Protein AF-A0A9X7XS85-F1 (afdb_monomer)

Structure (mmCIF, N/CA/C/O backbone):
data_AF-A0A9X7XS85-F1
#
_entry.id   AF-A0A9X7XS85-F1
#
loop_
_atom_site.group_PDB
_atom_site.id
_atom_site.type_symbol
_atom_site.label_atom_id
_atom_site.label_alt_id
_atom_site.label_comp_id
_atom_site.label_asym_id
_atom_site.label_entity_id
_atom_site.label_seq_id
_atom_site.pdbx_PDB_ins_code
_atom_site.Cartn_x
_atom_site.Cartn_y
_atom_site.Cartn_z
_atom_site.occupancy
_atom_site.B_iso_or_equiv
_atom_site.auth_seq_id
_atom_site.auth_comp_id
_atom_site.auth_asym_id
_atom_site.auth_atom_id
_atom_site.pdbx_PDB_model_num
ATOM 1 N N . MET A 1 1 ? 12.288 1.310 4.458 1.00 41.53 1 MET A N 1
ATOM 2 C CA . MET A 1 1 ? 11.787 1.117 5.844 1.00 41.53 1 MET A CA 1
ATOM 3 C C . MET A 1 1 ? 11.084 -0.235 5.929 1.00 41.53 1 MET A C 1
ATOM 5 O O . MET A 1 1 ? 10.153 -0.447 5.170 1.00 41.53 1 MET A O 1
ATOM 9 N N . LYS A 1 2 ? 11.543 -1.152 6.794 1.00 36.25 2 LYS A N 1
ATOM 10 C CA . LYS A 1 2 ? 10.885 -2.442 7.104 1.00 36.25 2 LYS A CA 1
ATOM 11 C C . LYS A 1 2 ? 10.201 -2.361 8.477 1.00 36.25 2 LYS A C 1
ATOM 13 O O . LYS A 1 2 ? 10.556 -3.083 9.401 1.00 36.25 2 LYS A O 1
ATOM 18 N N . GLY A 1 3 ? 9.292 -1.407 8.635 1.00 50.06 3 GLY A N 1
ATOM 19 C CA . GLY A 1 3 ? 8.516 -1.234 9.860 1.00 50.06 3 GLY A CA 1
ATOM 20 C C . GLY A 1 3 ? 7.028 -1.155 9.530 1.00 50.06 3 GLY A C 1
ATOM 21 O O . GLY A 1 3 ? 6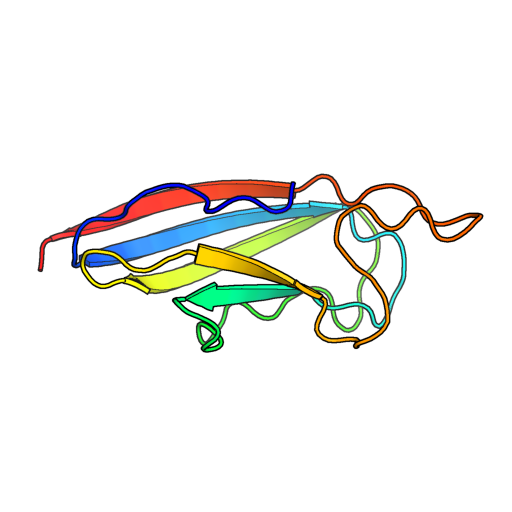.702 -0.720 8.425 1.00 50.06 3 GLY A O 1
ATOM 22 N N . PRO A 1 4 ? 6.140 -1.586 10.441 1.00 63.22 4 PRO A N 1
ATOM 23 C CA . PRO A 1 4 ? 4.709 -1.350 10.292 1.00 63.22 4 PRO A CA 1
ATOM 24 C C . PRO A 1 4 ? 4.445 0.150 10.115 1.00 63.22 4 PRO A C 1
ATOM 26 O O . PRO A 1 4 ? 5.028 0.960 10.837 1.00 63.22 4 PRO A O 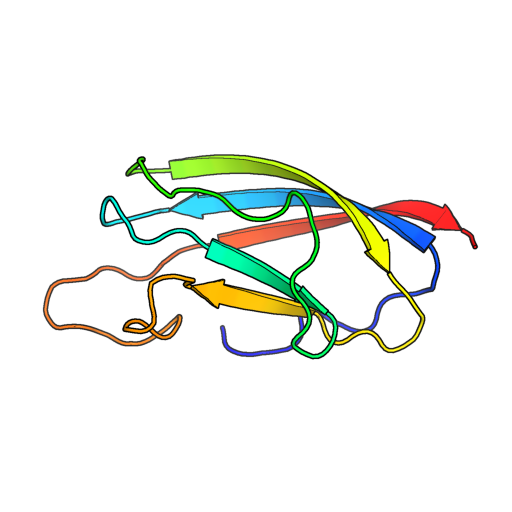1
ATOM 29 N N . PHE A 1 5 ? 3.548 0.517 9.195 1.00 69.69 5 PHE A N 1
ATOM 30 C CA . PHE A 1 5 ? 3.124 1.917 8.999 1.00 69.69 5 PHE A CA 1
ATOM 31 C C . PHE A 1 5 ? 2.380 2.511 10.211 1.00 69.69 5 PHE A C 1
ATOM 33 O O . PHE A 1 5 ? 2.099 3.704 10.236 1.00 69.69 5 PHE A O 1
ATOM 40 N N . GLY A 1 6 ? 2.087 1.697 11.226 1.00 69.12 6 GLY A N 1
ATOM 41 C CA . GLY A 1 6 ? 1.407 2.090 12.454 1.00 69.12 6 GLY A CA 1
ATOM 42 C C . GLY A 1 6 ? 0.379 1.045 12.867 1.00 69.12 6 GLY A C 1
ATOM 43 O O . GLY A 1 6 ? 0.326 -0.043 12.293 1.00 69.12 6 GLY A O 1
ATOM 44 N N . LYS A 1 7 ? -0.427 1.382 13.877 1.00 73.94 7 LYS A N 1
ATOM 45 C CA . LYS A 1 7 ? -1.659 0.659 14.209 1.00 73.94 7 LYS A CA 1
ATOM 46 C C . LYS A 1 7 ? -2.835 1.408 13.589 1.00 73.94 7 LYS A C 1
ATOM 48 O O . LYS A 1 7 ? -2.930 2.620 13.774 1.00 73.94 7 LYS A O 1
ATOM 53 N N . PHE A 1 8 ? -3.710 0.693 12.890 1.00 82.62 8 PHE A N 1
ATOM 54 C CA . PHE A 1 8 ? -4.904 1.249 12.251 1.00 82.62 8 PHE A CA 1
ATOM 55 C C . PHE A 1 8 ? -6.164 0.858 13.031 1.00 82.62 8 PHE A C 1
ATOM 57 O O . PHE A 1 8 ? -6.201 -0.196 13.673 1.00 82.62 8 PHE A O 1
ATOM 64 N N . ALA A 1 9 ? -7.179 1.725 12.997 1.00 87.19 9 ALA A N 1
ATOM 65 C CA . ALA A 1 9 ? -8.517 1.390 13.473 1.00 87.19 9 ALA A CA 1
ATOM 66 C C . ALA A 1 9 ? -9.256 0.576 12.400 1.00 87.19 9 ALA A C 1
ATOM 68 O O . ALA A 1 9 ? -8.872 0.586 11.231 1.00 87.19 9 ALA A O 1
ATOM 69 N N . ALA A 1 10 ? -10.329 -0.112 12.786 1.00 92.06 10 ALA A N 1
ATOM 70 C CA . ALA A 1 10 ? -11.178 -0.778 11.808 1.00 92.06 10 ALA A CA 1
ATOM 71 C C . ALA A 1 10 ? -11.925 0.256 10.944 1.00 92.06 10 ALA A C 1
ATOM 73 O O . ALA A 1 10 ? -12.517 1.208 11.465 1.00 92.06 10 ALA A O 1
ATOM 74 N N . GLY A 1 11 ? -11.906 0.073 9.624 1.00 93.44 11 GLY A N 1
ATOM 75 C CA . GLY A 1 11 ? -12.588 0.972 8.695 1.00 93.44 11 GLY A CA 1
ATOM 76 C C . GLY A 1 11 ? -12.122 0.847 7.249 1.00 93.44 11 GLY A C 1
ATOM 77 O O . GLY A 1 11 ? -11.246 0.045 6.917 1.00 93.44 11 GLY A O 1
ATOM 78 N N . VAL A 1 12 ? -12.713 1.668 6.380 1.00 93.62 12 VAL A N 1
ATOM 79 C CA . VAL A 1 12 ? -12.273 1.808 4.988 1.00 93.62 12 VAL A CA 1
ATOM 80 C C . VAL A 1 12 ? -11.286 2.961 4.901 1.00 93.62 12 VAL A C 1
ATOM 82 O O . VAL A 1 12 ? -11.567 4.065 5.370 1.00 93.62 12 VAL A O 1
ATOM 85 N N . TYR A 1 13 ? -10.142 2.710 4.277 1.00 92.50 13 TYR A N 1
ATOM 86 C CA . TYR A 1 13 ? -9.071 3.675 4.087 1.00 92.50 13 TYR A CA 1
ATOM 87 C C . TYR A 1 13 ? -8.829 3.913 2.603 1.00 92.50 13 TYR A C 1
ATOM 89 O O . TYR A 1 13 ? -8.696 2.960 1.832 1.00 92.50 13 TYR A O 1
ATOM 97 N N . GLN A 1 14 ? -8.713 5.181 2.217 1.00 92.50 14 GLN A N 1
ATOM 98 C CA . GLN A 1 14 ? -8.060 5.561 0.978 1.00 92.50 14 GLN A CA 1
ATOM 99 C C . GLN A 1 14 ? -6.564 5.631 1.232 1.00 92.50 14 GLN A C 1
ATOM 101 O O . GLN A 1 14 ? -6.080 6.374 2.086 1.00 92.50 14 GLN A O 1
ATOM 106 N N . ILE A 1 15 ? -5.827 4.848 0.468 1.00 88.94 15 ILE A N 1
ATOM 107 C CA . ILE A 1 15 ? -4.380 4.863 0.474 1.00 88.94 15 ILE A CA 1
ATOM 108 C C . ILE A 1 15 ? -3.940 5.622 -0.758 1.00 88.94 15 ILE A C 1
ATOM 110 O O . ILE A 1 15 ? -4.310 5.241 -1.864 1.00 88.94 15 ILE A O 1
ATOM 114 N N . THR A 1 16 ? -3.125 6.650 -0.564 1.00 87.19 16 THR A N 1
ATOM 115 C CA . THR A 1 16 ? -2.417 7.340 -1.643 1.00 87.19 16 THR A CA 1
ATOM 116 C C . THR A 1 16 ? -0.940 7.031 -1.501 1.00 87.19 16 THR A C 1
ATOM 118 O O . THR A 1 16 ? -0.385 7.174 -0.410 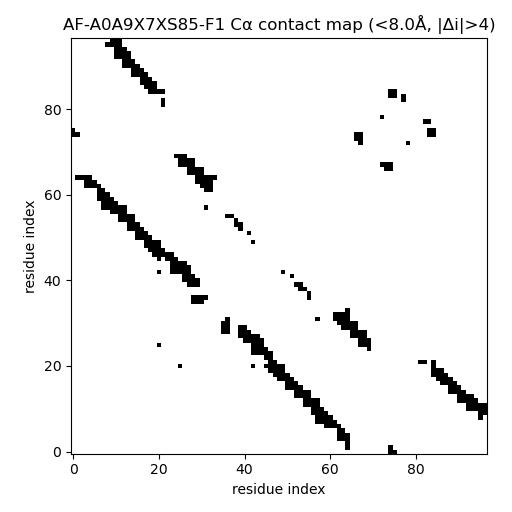1.00 87.19 16 THR A O 1
ATOM 121 N N . TYR A 1 17 ? -0.297 6.606 -2.582 1.00 80.00 17 TYR A N 1
ATOM 122 C CA . TYR A 1 17 ? 1.126 6.303 -2.571 1.00 80.00 17 TYR A CA 1
ATOM 123 C C . TYR A 1 17 ? 1.847 6.906 -3.771 1.00 80.00 17 TYR A C 1
ATOM 125 O O . TYR A 1 17 ? 1.338 6.924 -4.889 1.00 80.00 17 TYR A O 1
ATOM 133 N N . GLU A 1 18 ? 3.063 7.372 -3.517 1.00 81.06 18 GLU A N 1
ATOM 134 C CA . GLU A 1 18 ? 4.044 7.759 -4.519 1.00 81.06 18 GLU A CA 1
ATOM 135 C C . GLU A 1 18 ? 5.260 6.851 -4.349 1.00 81.06 18 GLU A C 1
ATOM 137 O O . GLU A 1 18 ? 5.869 6.822 -3.278 1.00 81.06 18 GLU A O 1
ATOM 142 N N . LEU A 1 19 ? 5.588 6.089 -5.389 1.00 76.50 19 LEU A N 1
ATOM 143 C CA . LEU A 1 19 ? 6.720 5.173 -5.417 1.00 76.50 19 LEU A CA 1
ATOM 144 C C . LEU A 1 19 ? 7.681 5.592 -6.520 1.00 76.50 19 LEU A C 1
ATOM 146 O O . LEU A 1 19 ? 7.291 5.711 -7.678 1.00 76.50 19 LEU A O 1
ATOM 150 N N . ASN A 1 20 ? 8.954 5.755 -6.178 1.00 75.75 20 ASN A N 1
ATOM 151 C CA . ASN A 1 20 ? 9.999 5.907 -7.181 1.00 75.75 20 ASN A CA 1
ATOM 152 C C . ASN A 1 20 ? 10.549 4.527 -7.576 1.00 75.75 20 ASN A C 1
ATOM 154 O O . ASN A 1 20 ? 11.401 3.964 -6.881 1.00 75.75 20 ASN A O 1
ATOM 158 N N . VAL A 1 21 ? 10.033 3.973 -8.674 1.00 71.81 21 VAL A N 1
ATOM 159 C CA . VAL A 1 21 ? 10.393 2.651 -9.196 1.00 71.81 21 VAL A CA 1
ATOM 160 C C . VAL A 1 21 ? 11.588 2.774 -10.136 1.00 71.81 21 VAL A C 1
ATOM 162 O O . VAL A 1 21 ? 11.518 3.414 -11.180 1.00 71.81 21 VAL A O 1
ATOM 165 N N . GLN A 1 22 ? 12.704 2.147 -9.772 1.00 71.56 22 GLN A N 1
ATOM 166 C CA . GLN A 1 22 ? 13.964 2.262 -10.515 1.00 71.56 22 GLN A CA 1
ATOM 167 C C . GLN A 1 22 ? 14.112 1.226 -11.646 1.00 71.56 22 GLN A C 1
ATOM 169 O O . GLN A 1 22 ? 14.964 1.397 -12.511 1.00 71.56 22 GLN A O 1
ATOM 174 N N . GLU A 1 23 ? 13.299 0.161 -11.664 1.00 72.25 23 GLU A N 1
ATOM 175 C CA . GLU A 1 23 ? 13.394 -0.935 -12.642 1.00 72.25 23 GLU A CA 1
ATOM 176 C C . GLU A 1 23 ? 11.998 -1.423 -13.077 1.00 72.25 23 GLU A C 1
ATOM 178 O O . GLU A 1 23 ? 11.091 -1.499 -12.253 1.00 72.25 23 GLU A O 1
ATOM 183 N N . VAL A 1 24 ? 11.824 -1.767 -14.363 1.00 72.12 24 VAL A N 1
ATOM 184 C CA . VAL A 1 24 ? 10.552 -2.305 -14.886 1.00 72.12 24 VAL A CA 1
ATOM 185 C C . VAL A 1 24 ? 10.445 -3.755 -14.410 1.00 72.12 24 VAL A C 1
ATOM 187 O O . VAL A 1 24 ? 11.463 -4.436 -14.317 1.00 72.12 24 VAL A O 1
ATOM 190 N N . GLY A 1 25 ? 9.239 -4.253 -14.131 1.00 72.75 25 GLY A N 1
ATOM 191 C CA . GLY A 1 25 ? 9.047 -5.648 -13.722 1.00 72.75 25 GLY A CA 1
ATOM 192 C C . GLY A 1 25 ? 9.226 -5.884 -12.224 1.00 72.75 25 GLY A C 1
ATOM 193 O O . GLY A 1 25 ? 9.222 -7.030 -11.780 1.00 72.75 25 GLY A O 1
ATOM 194 N N . ARG A 1 26 ? 9.350 -4.816 -11.424 1.00 72.62 26 ARG A N 1
ATOM 195 C CA . ARG A 1 26 ? 9.429 -4.883 -9.958 1.00 72.62 26 ARG A CA 1
ATOM 196 C C . ARG A 1 26 ? 8.220 -4.215 -9.291 1.00 72.62 26 ARG A C 1
ATOM 198 O O . ARG A 1 26 ? 8.387 -3.167 -8.662 1.00 72.62 26 ARG A O 1
ATOM 205 N N . PRO A 1 27 ? 7.004 -4.783 -9.427 1.00 77.06 27 PRO A N 1
ATOM 206 C CA . PRO A 1 27 ? 5.827 -4.208 -8.801 1.00 77.06 27 PRO A CA 1
ATOM 207 C C . PRO A 1 27 ? 5.883 -4.303 -7.277 1.00 77.06 27 PRO A C 1
ATOM 209 O O . PRO A 1 27 ? 6.442 -5.239 -6.703 1.00 77.06 27 PRO A O 1
ATOM 212 N N . PHE A 1 28 ? 5.225 -3.357 -6.622 1.00 80.31 28 PHE A N 1
ATOM 213 C CA . PHE A 1 28 ? 5.020 -3.338 -5.181 1.00 80.31 28 PHE A CA 1
ATOM 214 C C . PHE A 1 28 ? 3.545 -3.505 -4.853 1.00 80.31 28 PHE A C 1
ATOM 216 O O . PHE A 1 28 ? 2.686 -3.139 -5.650 1.00 80.31 28 PHE A O 1
ATOM 223 N N . ALA A 1 29 ? 3.256 -4.024 -3.667 1.00 84.56 29 ALA A N 1
ATOM 224 C CA . ALA A 1 29 ? 1.910 -4.042 -3.122 1.00 84.56 29 ALA A CA 1
ATOM 225 C C . ALA A 1 29 ? 1.925 -3.906 -1.602 1.00 84.56 29 ALA A C 1
ATOM 227 O O . ALA A 1 29 ? 2.943 -4.153 -0.941 1.00 84.56 29 ALA A O 1
ATOM 228 N N . LEU A 1 30 ? 0.779 -3.524 -1.049 1.00 85.19 30 LEU A N 1
ATOM 229 C CA . LEU A 1 30 ? 0.571 -3.504 0.386 1.00 85.19 30 LEU A CA 1
ATOM 230 C C . LEU A 1 30 ? 0.018 -4.838 0.863 1.00 85.19 30 LEU A C 1
ATOM 232 O O . LEU A 1 30 ? -0.803 -5.476 0.209 1.00 85.19 30 LEU A O 1
ATOM 236 N N . PHE A 1 31 ? 0.465 -5.230 2.044 1.00 86.81 31 PHE A N 1
ATOM 237 C CA . PHE A 1 31 ? 0.045 -6.446 2.711 1.00 86.81 31 PHE A CA 1
ATOM 238 C C . PHE A 1 31 ? -0.414 -6.110 4.121 1.00 86.81 31 PHE A C 1
ATOM 240 O O . PHE A 1 31 ? 0.312 -5.425 4.845 1.00 86.81 31 PHE A O 1
ATOM 247 N N . ALA A 1 32 ? -1.565 -6.642 4.521 1.00 88.75 32 ALA A N 1
ATOM 248 C CA . ALA A 1 32 ? -2.036 -6.652 5.899 1.00 88.75 32 ALA A CA 1
ATOM 249 C C . ALA A 1 32 ? -1.768 -8.034 6.494 1.00 88.75 32 ALA A C 1
ATOM 251 O O . ALA A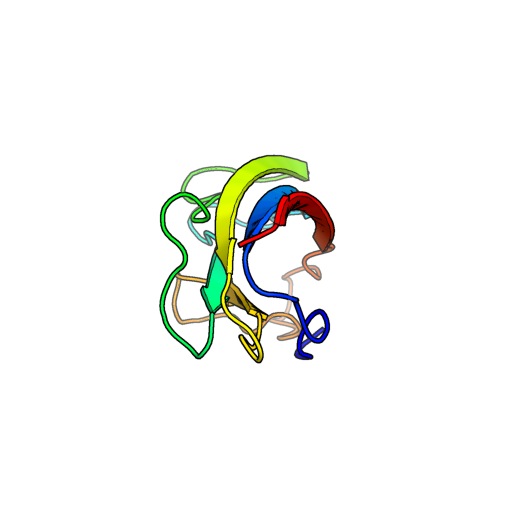 1 32 ? -2.250 -9.041 5.979 1.00 88.75 32 ALA A O 1
ATOM 252 N N . ASN A 1 33 ? -0.947 -8.105 7.543 1.00 87.81 33 ASN A N 1
ATOM 253 C CA . ASN A 1 33 ? -0.583 -9.363 8.211 1.00 87.81 33 ASN A CA 1
ATOM 254 C C . ASN A 1 33 ? -0.044 -10.443 7.245 1.00 87.81 33 ASN A C 1
ATOM 256 O O . ASN A 1 33 ? -0.270 -11.635 7.436 1.00 87.81 33 ASN A O 1
ATOM 260 N N . GLY A 1 34 ? 0.650 -10.028 6.179 1.00 86.38 34 GLY A N 1
ATOM 261 C CA . GLY A 1 34 ? 1.168 -10.932 5.145 1.00 86.38 34 GLY A CA 1
ATOM 262 C C . GLY A 1 34 ? 0.160 -11.337 4.061 1.00 86.38 34 GLY A C 1
ATOM 263 O O . GLY A 1 34 ? 0.539 -12.051 3.137 1.00 86.38 34 GLY A O 1
ATOM 264 N N . VAL A 1 35 ? -1.084 -10.853 4.114 1.00 89.88 35 VAL A N 1
ATOM 265 C CA . VAL A 1 35 ? -2.097 -11.031 3.063 1.00 89.88 35 VAL A CA 1
ATOM 266 C C . VAL A 1 35 ? -2.108 -9.814 2.144 1.00 89.88 35 VAL A C 1
ATOM 268 O O . VAL A 1 35 ? -2.171 -8.681 2.615 1.00 89.88 35 VAL A O 1
ATOM 271 N N . LEU A 1 36 ? -2.051 -10.047 0.831 1.00 88.81 36 LEU A N 1
ATOM 272 C CA . LEU A 1 36 ? -2.105 -8.993 -0.183 1.00 88.81 36 LEU A CA 1
ATOM 273 C C . LEU A 1 36 ? -3.406 -8.189 -0.061 1.00 88.81 36 LEU A C 1
ATOM 275 O O . LEU A 1 36 ? -4.500 -8.750 -0.134 1.00 88.81 36 LEU A O 1
ATOM 279 N N . LEU A 1 37 ? -3.286 -6.867 0.047 1.00 88.69 37 LEU A N 1
ATOM 280 C CA . LEU A 1 37 ? -4.421 -5.963 -0.075 1.00 88.69 37 LEU A CA 1
ATOM 281 C C . LEU A 1 37 ? -4.769 -5.798 -1.555 1.00 88.69 37 LEU A C 1
ATOM 283 O O . LEU A 1 37 ? -3.982 -5.268 -2.347 1.00 88.69 37 LEU A O 1
ATOM 287 N N . ALA A 1 38 ? -5.953 -6.275 -1.934 1.00 87.50 38 ALA A N 1
ATOM 288 C CA . ALA A 1 38 ? -6.427 -6.213 -3.309 1.00 87.50 38 ALA A CA 1
ATOM 289 C C . ALA A 1 38 ? -6.430 -4.767 -3.837 1.00 87.50 38 ALA A C 1
ATOM 291 O O . ALA A 1 38 ? -6.771 -3.829 -3.121 1.00 87.50 38 ALA A O 1
ATOM 292 N N . GLY A 1 39 ? -6.030 -4.593 -5.099 1.00 84.19 39 GLY A N 1
ATOM 293 C CA . GLY A 1 39 ? -5.964 -3.277 -5.745 1.00 84.19 39 GLY A CA 1
ATOM 294 C C . GLY A 1 39 ? -4.746 -2.425 -5.373 1.00 84.19 39 GLY A C 1
ATOM 295 O O . GLY A 1 39 ? -4.637 -1.302 -5.851 1.00 84.19 39 GLY A O 1
ATOM 296 N N . THR A 1 40 ? -3.816 -2.937 -4.558 1.00 85.12 40 THR A N 1
ATOM 297 C CA . THR A 1 40 ? -2.594 -2.201 -4.179 1.00 85.12 40 THR A CA 1
ATOM 298 C C . THR A 1 40 ? -1.353 -2.586 -4.991 1.00 85.12 40 THR A C 1
ATOM 300 O O . THR A 1 40 ? -0.320 -1.940 -4.839 1.00 85.12 40 THR A O 1
ATOM 303 N N . SER A 1 41 ? -1.442 -3.609 -5.853 1.00 84.25 41 SER A N 1
ATOM 304 C CA . SER A 1 41 ? -0.357 -3.997 -6.764 1.00 84.25 41 SER A CA 1
ATOM 305 C C . SER A 1 41 ? -0.099 -2.913 -7.802 1.00 84.25 41 SER A C 1
ATOM 307 O O . SER A 1 41 ? -1.017 -2.488 -8.503 1.00 84.25 41 SER A O 1
ATOM 309 N N . TYR A 1 42 ?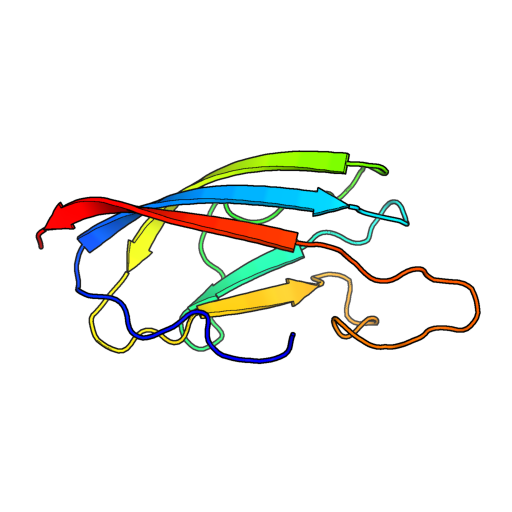 1.152 -2.482 -7.923 1.00 77.69 42 TYR A N 1
ATOM 310 C CA . TYR A 1 42 ? 1.488 -1.306 -8.708 1.00 77.69 42 TYR A CA 1
ATOM 311 C C . TYR A 1 42 ? 2.928 -1.324 -9.231 1.00 77.69 42 TYR A C 1
ATOM 313 O O . TYR A 1 42 ? 3.836 -1.792 -8.550 1.00 77.69 42 TYR A O 1
ATOM 321 N N . GLY A 1 43 ? 3.149 -0.784 -10.435 1.00 71.44 43 GLY A N 1
ATOM 322 C CA . GLY A 1 43 ? 4.488 -0.636 -11.028 1.00 71.44 43 GLY A CA 1
ATOM 323 C C . GLY A 1 43 ? 5.012 -1.840 -11.824 1.00 71.44 43 GLY A C 1
ATOM 324 O O . GLY A 1 43 ? 6.203 -1.897 -12.106 1.00 71.44 43 GLY A O 1
ATOM 325 N N . GLU A 1 44 ? 4.158 -2.794 -12.216 1.00 71.69 44 GLU A N 1
ATOM 326 C CA . GLU A 1 44 ? 4.585 -4.017 -12.930 1.00 71.69 44 GLU A CA 1
ATOM 327 C C . GLU A 1 44 ? 5.301 -3.714 -14.254 1.00 71.69 44 GLU A C 1
ATOM 329 O O . GLU A 1 44 ? 6.315 -4.325 -14.564 1.00 71.69 44 GLU A O 1
ATOM 334 N N . ASN A 1 45 ? 4.838 -2.706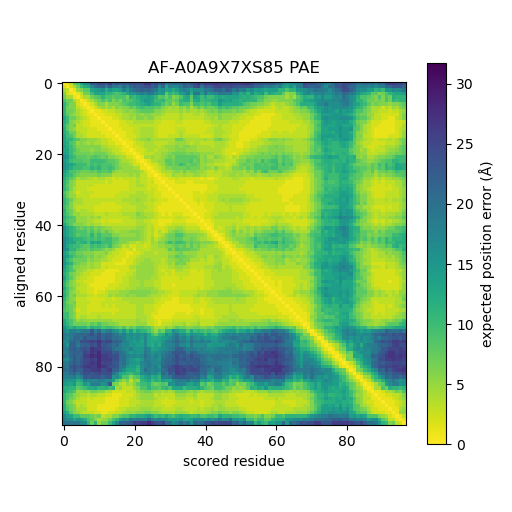 -14.995 1.00 71.69 45 ASN A N 1
ATOM 335 C CA . ASN A 1 45 ? 5.353 -2.369 -16.325 1.00 71.69 45 ASN A CA 1
ATOM 336 C C . ASN A 1 45 ? 5.823 -0.908 -16.422 1.00 71.69 45 ASN A C 1
ATOM 338 O O . ASN A 1 45 ? 5.686 -0.274 -17.468 1.00 71.69 45 ASN A O 1
ATOM 342 N N . SER A 1 46 ? 6.299 -0.317 -15.323 1.00 74.12 46 SER A N 1
ATOM 343 C CA . SER A 1 46 ? 6.600 1.121 -15.275 1.00 74.12 46 SER A CA 1
ATOM 344 C C . SER A 1 46 ? 7.851 1.437 -14.454 1.00 74.12 46 SER A C 1
ATOM 346 O O . SER A 1 46 ? 8.176 0.732 -13.506 1.00 74.12 46 SER A O 1
ATOM 348 N N . GLN A 1 47 ? 8.542 2.512 -14.837 1.00 77.00 47 GLN A N 1
ATOM 349 C CA . GLN A 1 47 ? 9.707 3.088 -14.156 1.00 77.00 47 GLN A CA 1
ATOM 350 C C . GLN A 1 47 ? 9.470 4.579 -13.897 1.00 77.00 47 GLN A C 1
ATOM 352 O O . GLN A 1 47 ? 8.686 5.219 -14.598 1.00 77.00 47 GLN A O 1
ATOM 357 N N . GLY A 1 48 ? 10.195 5.134 -12.929 1.00 75.44 48 GLY A N 1
ATOM 358 C CA . GLY A 1 48 ? 10.129 6.533 -12.523 1.00 75.44 48 GLY A CA 1
ATOM 359 C C . GLY A 1 48 ? 9.260 6.755 -11.288 1.00 75.44 48 GLY A C 1
ATOM 360 O O . GLY A 1 48 ? 8.974 5.831 -10.528 1.00 75.44 48 GLY A O 1
ATOM 361 N N . VAL A 1 49 ? 8.859 8.007 -11.075 1.00 79.31 49 VAL A N 1
ATOM 362 C CA . VAL A 1 49 ? 7.933 8.374 -9.999 1.00 79.31 49 VAL A CA 1
ATOM 363 C C . VAL A 1 49 ? 6.520 8.022 -10.438 1.00 79.31 49 VAL A C 1
ATOM 365 O O . VAL A 1 49 ? 6.027 8.531 -11.442 1.00 79.31 49 VAL A O 1
ATOM 368 N N . LEU A 1 50 ? 5.886 7.138 -9.683 1.00 76.44 50 LEU A N 1
ATOM 369 C CA . LEU A 1 50 ? 4.575 6.599 -9.983 1.00 76.44 50 LEU A CA 1
ATOM 370 C C . LEU A 1 50 ? 3.628 6.895 -8.815 1.00 76.44 50 LEU A C 1
ATOM 372 O O . LEU A 1 50 ? 3.950 6.596 -7.664 1.00 76.44 50 LEU A O 1
ATOM 376 N N . THR A 1 51 ? 2.461 7.466 -9.108 1.00 80.69 51 THR A N 1
ATOM 377 C CA . THR A 1 51 ? 1.430 7.794 -8.117 1.00 80.69 51 THR A CA 1
ATOM 378 C C . THR A 1 51 ? 0.191 6.926 -8.299 1.00 80.69 51 THR A C 1
ATOM 380 O O . THR A 1 51 ? -0.329 6.750 -9.404 1.00 80.69 51 THR A O 1
ATOM 383 N N . GLY A 1 52 ? -0.301 6.371 -7.199 1.00 78.12 52 GLY A N 1
ATOM 384 C CA . GLY A 1 52 ? -1.463 5.496 -7.196 1.00 78.12 52 GLY A CA 1
ATOM 385 C C . GLY A 1 52 ? -2.335 5.708 -5.972 1.00 78.12 52 GLY A C 1
ATOM 386 O O . GLY A 1 52 ? -1.938 6.336 -4.988 1.00 78.12 52 GLY A O 1
ATOM 387 N N . HIS A 1 53 ? -3.551 5.181 -6.060 1.00 87.00 53 HIS A N 1
ATOM 388 C CA . HIS A 1 53 ? -4.482 5.155 -4.949 1.00 87.00 53 HIS A CA 1
ATOM 389 C C . HIS A 1 53 ? -5.253 3.838 -4.919 1.00 87.00 53 HIS A C 1
ATOM 391 O O . HIS A 1 53 ? -5.505 3.229 -5.957 1.00 87.00 53 HIS A O 1
ATOM 397 N N . ALA A 1 54 ? -5.621 3.399 -3.720 1.00 88.81 54 ALA A N 1
ATOM 398 C CA . ALA A 1 54 ? -6.433 2.210 -3.506 1.00 88.81 54 ALA A CA 1
ATOM 399 C C . ALA A 1 54 ? -7.343 2.407 -2.293 1.00 88.81 54 ALA A C 1
ATOM 401 O O . ALA A 1 54 ? -6.917 2.964 -1.284 1.00 88.81 54 ALA A O 1
ATOM 402 N N . ALA A 1 55 ? -8.578 1.921 -2.378 1.00 90.75 55 ALA A N 1
ATOM 403 C CA . ALA A 1 55 ? -9.454 1.804 -1.221 1.00 90.75 55 ALA A CA 1
ATOM 404 C C . ALA A 1 55 ? -9.304 0.401 -0.628 1.00 90.75 55 ALA A C 1
ATOM 406 O O . ALA A 1 55 ? -9.448 -0.592 -1.341 1.00 90.75 55 ALA A O 1
ATOM 407 N N . VAL A 1 56 ? -9.021 0.314 0.668 1.00 91.38 56 VAL A N 1
ATOM 408 C CA . VAL A 1 56 ? -8.871 -0.961 1.377 1.00 91.38 56 VAL A CA 1
ATOM 409 C C . VAL A 1 56 ? -9.696 -0.955 2.653 1.00 91.38 56 VAL A C 1
ATOM 411 O O . VAL A 1 56 ? -9.902 0.088 3.268 1.00 91.38 56 VAL A O 1
ATOM 414 N N . THR A 1 57 ? -10.160 -2.127 3.068 1.00 92.75 57 THR A N 1
ATOM 415 C CA . THR A 1 57 ? -10.712 -2.313 4.414 1.00 92.75 57 THR A CA 1
ATOM 416 C C . THR A 1 57 ? -9.593 -2.809 5.314 1.00 92.75 57 THR A C 1
ATOM 418 O O . THR A 1 57 ? -8.946 -3.798 4.972 1.00 92.75 57 THR A O 1
ATOM 421 N N . LEU A 1 58 ? -9.361 -2.118 6.427 1.00 91.56 58 LEU A N 1
ATOM 422 C CA . LEU A 1 58 ? -8.421 -2.529 7.466 1.00 91.56 58 LEU A CA 1
ATOM 423 C C . LEU A 1 58 ? -9.192 -2.920 8.723 1.00 91.56 58 LEU A C 1
ATOM 425 O O . LEU A 1 58 ? -10.239 -2.341 9.029 1.00 91.56 58 LEU A O 1
ATOM 429 N N . PHE A 1 59 ? -8.657 -3.887 9.456 1.00 91.31 59 PHE A N 1
ATOM 430 C CA . PHE A 1 59 ? -9.148 -4.303 10.761 1.00 91.31 59 PHE A CA 1
ATOM 431 C C . PHE A 1 59 ? -8.240 -3.792 11.875 1.00 91.31 59 PHE A C 1
ATOM 433 O O . PHE A 1 59 ? -7.076 -3.435 11.670 1.00 91.31 59 PHE A O 1
ATOM 440 N N . GLU A 1 60 ? -8.785 -3.764 13.090 1.00 89.56 60 GLU A N 1
ATOM 441 C CA . GLU A 1 60 ? -8.003 -3.403 14.263 1.00 89.56 60 GLU A CA 1
ATOM 442 C C . GLU A 1 60 ? -6.804 -4.354 14.415 1.00 89.56 60 GLU A C 1
ATOM 444 O O . GLU A 1 60 ? -6.951 -5.575 14.369 1.00 89.56 60 GLU A O 1
ATOM 449 N N . ASN A 1 61 ? -5.622 -3.777 14.643 1.00 85.88 61 ASN A N 1
ATOM 450 C CA . ASN A 1 61 ? -4.331 -4.470 14.751 1.00 85.88 61 ASN A CA 1
ATOM 451 C C . ASN A 1 61 ? -3.739 -5.011 13.443 1.00 85.88 61 ASN A C 1
ATOM 453 O O . ASN A 1 61 ? -2.712 -5.690 13.506 1.00 85.88 61 ASN A O 1
ATOM 457 N N . ASP A 1 62 ? -4.297 -4.671 12.280 1.00 88.31 62 ASP A N 1
ATOM 458 C CA . ASP A 1 62 ? -3.631 -4.978 11.017 1.00 88.31 62 ASP A CA 1
ATOM 459 C C . ASP A 1 62 ? -2.231 -4.353 10.960 1.00 88.31 62 ASP A C 1
ATOM 461 O O . ASP A 1 62 ? -2.033 -3.148 11.142 1.00 88.31 62 ASP A O 1
ATOM 465 N N . VAL A 1 63 ? -1.242 -5.199 10.677 1.00 84.88 63 VAL A N 1
ATOM 466 C CA . VAL A 1 63 ? 0.140 -4.801 10.427 1.00 84.88 63 VAL A CA 1
ATOM 467 C C . VAL A 1 63 ? 0.326 -4.607 8.932 1.00 84.88 63 VAL A C 1
ATOM 469 O O . VAL A 1 63 ? 0.384 -5.575 8.169 1.00 84.88 63 VAL A O 1
ATOM 472 N N . ILE A 1 64 ? 0.456 -3.345 8.521 1.00 85.69 64 ILE A N 1
ATOM 473 C CA . ILE A 1 64 ? 0.631 -2.996 7.111 1.00 85.69 64 ILE A CA 1
ATOM 474 C C . ILE A 1 64 ? 2.109 -2.966 6.742 1.00 85.69 64 ILE A C 1
ATOM 476 O O . ILE A 1 64 ? 2.921 -2.305 7.395 1.00 85.69 64 ILE A O 1
ATOM 480 N N . THR A 1 65 ? 2.447 -3.659 5.659 1.00 82.25 65 THR A N 1
ATOM 481 C CA . THR A 1 65 ? 3.790 -3.701 5.074 1.00 82.25 65 THR A CA 1
ATOM 482 C C . THR A 1 65 ? 3.726 -3.428 3.577 1.00 82.25 65 THR A C 1
ATOM 484 O O . THR A 1 65 ? 2.757 -3.793 2.920 1.00 82.25 65 THR A O 1
ATOM 487 N N . LEU A 1 66 ? 4.765 -2.796 3.033 1.00 80.38 66 LEU A N 1
ATOM 488 C CA . LEU A 1 66 ? 4.975 -2.666 1.592 1.00 80.38 66 LEU A CA 1
ATOM 489 C C . LEU A 1 66 ? 5.986 -3.728 1.166 1.00 80.38 66 LEU A C 1
ATOM 491 O O . LEU A 1 66 ? 7.070 -3.811 1.751 1.00 80.38 66 LEU A O 1
ATOM 495 N N . GLN A 1 67 ? 5.647 -4.532 0.165 1.00 78.75 67 GLN A N 1
ATOM 496 C CA . GLN A 1 67 ? 6.517 -5.598 -0.324 1.00 78.75 67 GLN A CA 1
ATOM 497 C C . GLN A 1 67 ? 6.656 -5.526 -1.839 1.00 78.75 67 GLN A C 1
ATOM 499 O O . GLN A 1 67 ? 5.737 -5.109 -2.540 1.00 78.75 67 GLN A O 1
ATOM 504 N N . ASN A 1 68 ? 7.824 -5.934 -2.327 1.00 76.25 68 ASN A N 1
ATOM 505 C CA . ASN A 1 68 ? 8.055 -6.149 -3.746 1.00 76.25 68 ASN A CA 1
ATOM 506 C C . ASN A 1 68 ? 7.535 -7.544 -4.125 1.00 76.25 68 ASN A C 1
ATOM 508 O O . ASN A 1 68 ? 7.840 -8.517 -3.436 1.00 76.25 68 ASN A O 1
ATOM 512 N N . LEU A 1 69 ? 6.768 -7.640 -5.207 1.00 77.62 69 LEU A N 1
ATOM 513 C CA . LEU A 1 69 ? 6.186 -8.891 -5.693 1.00 77.62 69 LEU A CA 1
ATOM 514 C C . LEU A 1 69 ? 7.154 -9.714 -6.556 1.00 77.62 69 LEU A C 1
ATOM 516 O O . LEU A 1 69 ? 6.900 -10.889 -6.794 1.00 77.62 69 LEU A O 1
ATOM 520 N N . SER A 1 70 ? 8.274 -9.137 -7.001 1.00 71.00 70 SER A N 1
ATOM 521 C CA . SER A 1 70 ? 9.251 -9.802 -7.872 1.00 71.00 70 SER A CA 1
ATOM 522 C C . SER A 1 70 ? 10.181 -10.785 -7.141 1.00 71.00 70 SER A C 1
ATOM 524 O O . SER A 1 70 ? 11.135 -11.266 -7.740 1.00 71.00 70 SER A O 1
ATOM 526 N N . GLY A 1 71 ? 9.968 -11.052 -5.845 1.00 57.62 71 GLY A N 1
ATOM 527 C CA . GLY A 1 71 ? 10.695 -12.064 -5.059 1.00 57.62 71 GLY A CA 1
ATOM 528 C C . GLY A 1 71 ? 12.145 -11.729 -4.665 1.00 57.62 71 GLY A C 1
ATOM 529 O O . GLY A 1 71 ? 12.597 -12.182 -3.617 1.00 57.62 71 GLY A O 1
ATOM 530 N N . ASP A 1 72 ? 12.848 -10.884 -5.426 1.00 52.50 72 ASP A N 1
ATOM 531 C CA . ASP A 1 72 ? 14.315 -10.746 -5.326 1.00 52.50 72 ASP A CA 1
ATOM 532 C C . ASP A 1 72 ? 14.833 -9.479 -4.622 1.00 52.50 72 ASP A C 1
ATOM 534 O O . ASP A 1 72 ? 16.040 -9.318 -4.433 1.00 52.50 72 ASP A O 1
ATOM 538 N N . THR A 1 73 ? 13.967 -8.552 -4.209 1.00 48.12 73 THR A N 1
ATOM 539 C CA . THR A 1 73 ? 14.421 -7.260 -3.660 1.00 48.12 73 THR A CA 1
ATOM 540 C C . THR A 1 73 ? 13.677 -6.851 -2.401 1.00 48.12 73 THR A C 1
ATOM 542 O O . THR A 1 73 ? 12.505 -6.486 -2.424 1.00 48.12 73 THR A O 1
ATOM 545 N N . ASN A 1 74 ? 14.405 -6.835 -1.283 1.00 46.41 74 ASN A N 1
ATOM 546 C CA . ASN A 1 74 ? 13.964 -6.179 -0.059 1.00 46.41 74 ASN A CA 1
ATOM 547 C C . ASN A 1 74 ? 13.941 -4.654 -0.271 1.00 46.41 74 ASN A C 1
ATOM 549 O O . ASN A 1 74 ? 14.908 -4.102 -0.794 1.00 46.41 74 ASN A O 1
ATOM 553 N N . LEU A 1 75 ? 12.914 -3.945 0.217 1.00 41.75 75 LEU A N 1
ATOM 554 C CA . LEU A 1 75 ? 13.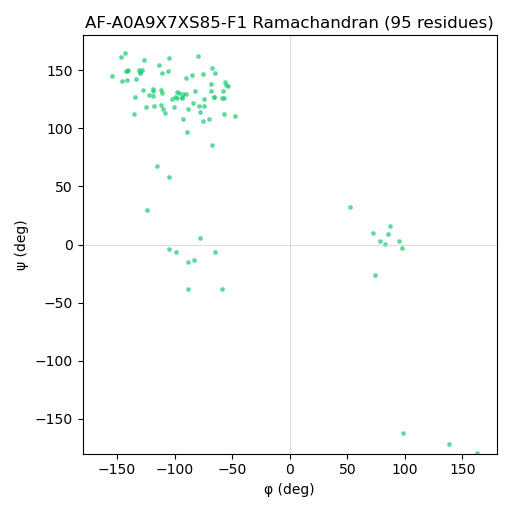028 -2.500 0.459 1.00 41.75 75 LEU A CA 1
ATOM 555 C C . LEU A 1 75 ? 14.209 -2.287 1.424 1.00 41.75 75 LEU A C 1
ATOM 557 O O . LEU A 1 75 ? 14.132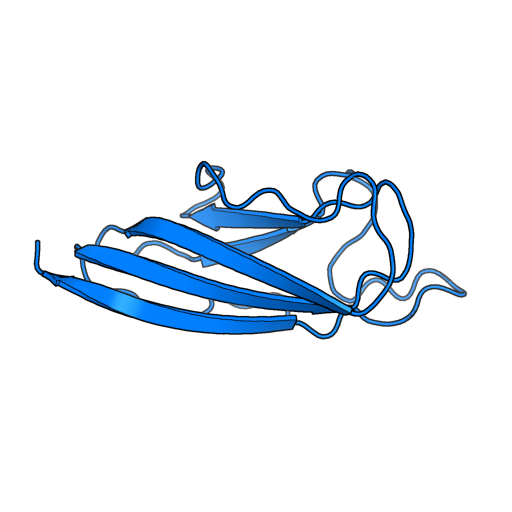 -2.717 2.575 1.00 41.75 75 LEU A O 1
ATOM 561 N N . ASN A 1 76 ? 15.286 -1.660 0.933 1.00 37.34 76 ASN A N 1
ATOM 562 C CA . ASN A 1 76 ? 16.624 -1.490 1.538 1.00 37.34 76 ASN A CA 1
ATOM 563 C C . ASN A 1 76 ? 17.710 -2.521 1.152 1.00 37.34 76 ASN A C 1
ATOM 565 O O . ASN A 1 76 ? 18.822 -2.412 1.666 1.00 37.34 76 ASN A O 1
ATOM 569 N N . ALA A 1 77 ? 17.468 -3.492 0.266 1.00 37.28 77 ALA A N 1
ATOM 570 C CA . ALA A 1 77 ? 18.590 -4.197 -0.354 1.00 37.28 77 ALA A CA 1
ATOM 571 C C . ALA A 1 77 ? 19.287 -3.216 -1.301 1.00 37.28 77 ALA A C 1
ATOM 573 O O . ALA A 1 77 ? 18.747 -2.889 -2.355 1.00 37.28 77 ALA A O 1
ATOM 574 N N . SER A 1 78 ? 20.480 -2.743 -0.931 1.00 35.56 78 SER A N 1
ATOM 575 C CA . SER A 1 78 ? 21.405 -2.192 -1.915 1.00 35.56 78 SER A CA 1
ATOM 576 C C . SER A 1 78 ? 21.846 -3.355 -2.800 1.00 35.56 78 SER A C 1
ATOM 578 O O . SER A 1 78 ? 22.850 -4.017 -2.538 1.00 35.56 78 SER A O 1
ATOM 580 N N . VAL A 1 79 ? 21.063 -3.664 -3.826 1.00 39.81 79 VAL A N 1
ATOM 581 C CA . VAL A 1 79 ? 21.624 -4.383 -4.964 1.00 39.81 79 VAL A CA 1
ATOM 582 C C . VAL A 1 79 ? 22.623 -3.403 -5.564 1.00 39.81 79 VAL A C 1
ATOM 584 O O . VAL A 1 79 ? 22.281 -2.237 -5.764 1.00 39.81 79 VAL A O 1
ATOM 587 N N . SER A 1 80 ? 23.872 -3.820 -5.753 1.00 35.75 80 SER A N 1
ATOM 588 C CA . SER A 1 80 ? 24.887 -2.985 -6.401 1.00 35.75 80 SER A CA 1
ATOM 589 C C . SER A 1 80 ? 24.301 -2.391 -7.692 1.00 35.75 80 SER A C 1
ATOM 591 O O . SER A 1 80 ? 23.994 -3.137 -8.617 1.00 35.75 80 SER A O 1
ATOM 593 N N . GLY A 1 81 ? 24.068 -1.072 -7.713 1.00 41.25 81 GLY A N 1
ATOM 594 C CA . GLY A 1 81 ? 23.471 -0.353 -8.847 1.00 41.25 81 GLY A CA 1
ATOM 595 C C . GLY A 1 81 ? 21.962 -0.059 -8.790 1.00 41.25 81 GLY A C 1
ATOM 596 O O . GLY A 1 81 ? 21.481 0.625 -9.688 1.00 41.25 81 GLY A O 1
ATOM 597 N N . ILE A 1 82 ? 21.211 -0.495 -7.768 1.00 42.06 82 ILE A N 1
ATOM 598 C CA . ILE A 1 82 ? 19.761 -0.237 -7.649 1.00 42.06 82 ILE A CA 1
ATOM 599 C C . ILE A 1 82 ? 19.489 0.778 -6.534 1.00 42.06 82 ILE A C 1
ATOM 601 O O . ILE A 1 82 ? 19.726 0.524 -5.351 1.00 42.06 82 ILE A O 1
ATOM 605 N N . GLY A 1 83 ? 19.007 1.955 -6.938 1.00 42.94 83 GLY A N 1
ATOM 606 C CA . GLY A 1 83 ? 18.650 3.060 -6.054 1.00 42.94 83 GLY A CA 1
ATOM 607 C C . GLY A 1 83 ? 17.480 2.722 -5.130 1.00 42.94 83 GLY A C 1
ATOM 608 O O . GLY A 1 83 ? 16.575 1.967 -5.477 1.00 42.94 83 GLY A O 1
ATOM 609 N N . ALA A 1 84 ? 17.511 3.292 -3.928 1.00 47.44 84 ALA A N 1
ATOM 610 C CA . ALA A 1 84 ? 16.459 3.153 -2.933 1.00 47.44 84 ALA A CA 1
ATOM 611 C C . ALA A 1 84 ? 15.074 3.530 -3.497 1.00 47.44 84 ALA A C 1
ATOM 613 O O . ALA A 1 84 ? 14.920 4.564 -4.144 1.00 47.44 84 ALA A O 1
ATOM 614 N N . VAL A 1 85 ? 14.052 2.727 -3.183 1.00 57.22 85 VAL A N 1
ATOM 615 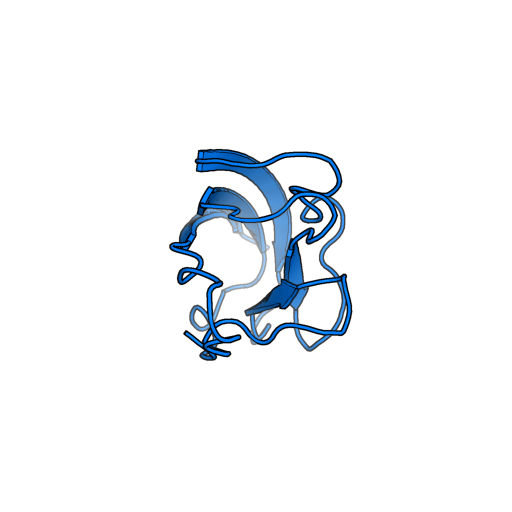C CA . VAL A 1 85 ? 12.650 3.097 -3.422 1.00 57.22 85 VAL A CA 1
ATOM 616 C C . VAL A 1 85 ? 12.249 4.109 -2.354 1.00 57.22 85 VAL A C 1
ATOM 618 O O . VAL A 1 85 ? 12.083 3.755 -1.184 1.00 57.22 85 VAL A O 1
ATOM 621 N N . ALA A 1 86 ? 12.124 5.375 -2.747 1.00 56.03 86 ALA A N 1
ATOM 622 C CA . ALA A 1 86 ? 11.405 6.354 -1.947 1.00 56.03 86 ALA A CA 1
ATOM 623 C C . ALA A 1 86 ? 9.908 6.064 -2.093 1.00 56.03 86 ALA A C 1
ATOM 625 O O . ALA A 1 86 ? 9.402 5.957 -3.211 1.00 56.03 86 ALA A O 1
ATOM 626 N N . ALA A 1 87 ? 9.240 5.889 -0.957 1.00 65.25 87 ALA A N 1
ATOM 627 C CA . ALA A 1 87 ? 7.808 5.672 -0.881 1.00 65.25 87 ALA A CA 1
ATOM 628 C C . ALA A 1 87 ? 7.215 6.724 0.056 1.00 65.25 87 ALA A C 1
ATOM 630 O O . ALA A 1 87 ? 7.571 6.757 1.237 1.00 65.25 87 ALA A O 1
ATOM 631 N N . SER A 1 88 ? 6.329 7.570 -0.461 1.00 76.75 88 SER A N 1
ATOM 632 C CA . SER A 1 88 ? 5.403 8.344 0.364 1.00 76.75 88 SER A CA 1
ATOM 633 C C . SER A 1 88 ? 4.077 7.607 0.360 1.00 76.75 88 SER A C 1
ATOM 635 O O . SER A 1 88 ? 3.579 7.268 -0.710 1.00 76.75 88 SER A O 1
ATOM 637 N N . ILE A 1 89 ? 3.534 7.298 1.535 1.00 81.75 89 ILE A N 1
ATOM 638 C CA . ILE A 1 89 ? 2.264 6.582 1.661 1.00 81.75 89 ILE A CA 1
ATOM 639 C C . ILE A 1 89 ? 1.433 7.287 2.719 1.00 81.75 89 ILE A C 1
ATOM 641 O O . ILE A 1 89 ? 1.890 7.502 3.842 1.00 81.75 89 ILE A O 1
ATOM 645 N N . ILE A 1 90 ? 0.211 7.638 2.343 1.00 87.00 90 ILE A N 1
ATOM 646 C CA . ILE A 1 90 ? -0.767 8.310 3.187 1.00 87.00 90 ILE A CA 1
ATOM 647 C C . ILE A 1 90 ? -1.979 7.396 3.302 1.00 87.00 90 ILE A C 1
ATOM 649 O O . ILE A 1 90 ? -2.474 6.892 2.296 1.00 87.00 90 ILE A O 1
ATOM 653 N N . PHE A 1 91 ? -2.450 7.208 4.532 1.00 89.62 91 PHE A N 1
ATOM 654 C CA . PHE A 1 91 ? -3.684 6.498 4.841 1.00 89.62 91 PHE A CA 1
ATOM 655 C C . PHE A 1 91 ? -4.701 7.518 5.341 1.00 89.62 91 PHE A C 1
ATOM 657 O O . PHE A 1 91 ? -4.498 8.134 6.386 1.00 89.62 91 PHE A O 1
ATOM 664 N N . GLU A 1 92 ? -5.789 7.686 4.604 1.00 92.38 92 GLU A N 1
ATOM 665 C CA . GLU A 1 92 ? -6.909 8.540 4.979 1.00 92.38 92 GLU A CA 1
ATOM 666 C C . GLU A 1 92 ? -8.119 7.661 5.281 1.00 92.38 92 GLU A C 1
ATOM 668 O O . GLU A 1 92 ? -8.564 6.887 4.434 1.00 92.38 92 GLU A O 1
ATOM 673 N N . GLN A 1 93 ? -8.637 7.737 6.506 1.00 92.19 93 GLN A N 1
ATOM 674 C CA . GLN A 1 93 ? -9.821 6.973 6.880 1.00 92.19 93 GLN A CA 1
ATOM 675 C C . GLN A 1 93 ? -11.064 7.609 6.249 1.00 92.19 93 GLN A C 1
ATOM 677 O O . GLN A 1 93 ? -11.386 8.757 6.542 1.00 92.19 93 GLN A O 1
ATOM 682 N N . LEU A 1 94 ? -11.768 6.855 5.404 1.00 91.56 94 LEU A N 1
ATOM 683 C CA . LEU A 1 94 ? -12.997 7.296 4.741 1.00 91.56 94 LEU A CA 1
ATOM 684 C C . LEU A 1 94 ? -14.238 7.007 5.586 1.00 91.56 94 LEU A C 1
ATOM 686 O O . LEU A 1 94 ? -15.173 7.805 5.614 1.00 91.56 94 LEU A O 1
ATOM 690 N N . THR A 1 95 ? -14.260 5.856 6.259 1.00 85.62 95 THR A N 1
ATOM 691 C CA . THR A 1 95 ? -15.367 5.448 7.130 1.00 85.62 95 THR A CA 1
ATOM 692 C C . THR A 1 95 ? -14.850 4.763 8.390 1.00 85.62 95 THR A C 1
ATOM 694 O O . THR A 1 95 ? -13.807 4.101 8.390 1.00 85.62 95 THR A O 1
ATOM 697 N N . THR A 1 96 ? -15.608 4.894 9.474 1.00 74.12 96 THR A N 1
ATOM 698 C CA . THR A 1 96 ? -15.472 4.043 10.662 1.00 74.12 96 THR A CA 1
ATOM 699 C C . THR A 1 96 ? -16.278 2.761 10.461 1.00 74.12 96 THR A C 1
ATOM 701 O O . THR A 1 96 ? -17.310 2.796 9.786 1.00 74.12 96 THR A O 1
ATOM 704 N N . ALA A 1 97 ? -15.788 1.643 11.002 1.00 61.09 97 ALA A N 1
ATOM 705 C CA . ALA A 1 97 ? -16.553 0.396 11.088 1.00 61.09 97 ALA A CA 1
ATOM 706 C C . ALA A 1 97 ? -17.722 0.506 12.081 1.00 61.09 97 ALA A C 1
ATOM 708 O O . ALA A 1 97 ? -17.592 1.281 13.058 1.00 61.09 97 ALA A O 1
#

Foldseek 3Di:
DFFFPDWDAFAKKKKKKKKQAADAQWWKFKDWVNHTFPPRTDRNGDHGIDIDIDIGTDHGRTGIDMDTPNPPDDQPPPPPPDDHIDMDMDIDGPDHD

Solvent-accessible surface area (backbone atoms only — not comparable to full-atom values): 5658 Å² total; per-residue (Å²): 118,94,59,62,85,52,80,44,68,42,21,37,28,42,34,42,37,38,38,40,35,84,48,65,58,54,18,35,29,38,20,46,74,84,40,76,43,74,74,39,70,42,46,50,87,38,65,44,82,45,77,51,68,33,71,43,78,45,46,67,73,38,42,39,42,81,44,51,73,62,80,81,56,59,77,79,56,75,48,94,91,50,73,78,69,54,70,51,76,46,80,44,78,75,43,77,110

Sequence (97 aa):
MKGPFGKFAAGVYQITYELNVQEVGRPFALFANGVLLAGTSYGENSQGVLTGHAAVTLFENDVITLQNLSGDTNLNASVSGIGAVAASIIFEQLTTA

Nearest PDB structures (foldseek):
  1gr3-assembly1_A  TM=6.919E-01  e=4.859E-02  Homo sapiens
  5h49-assembly1_C  TM=6.703E-01  e=4.859E-02  Rattus norvegicus
  8pdz-assembly1_R  TM=4.926E-01  e=1.851E-02  Bacillus paranthracis
  1c28-assembly1_B  TM=6.624E-01  e=2.427E-01  Mus musculus
  2hey-assembly1_F  TM=6.108E-01  e=2.701E-01  Mus musculus

Secondary structure (DSSP, 8-state):
--S------SEEEEEEEEEEE-STT--EEEEETTEE-TT--B-TT--EEEEEEEEEEE-TT--EEEEETTSS--TT---TT-----EEEEEEEEEE-

Radius of gyration: 13.42 Å; Cα contacts (8 Å, |Δi|>4): 215; chains: 1; bounding box: 41×21×31 Å

pLDDT: mean 74.53, std 16.75, range [35.56, 93.62]

Mean predicted aligned error: 8.08 Å